Protein AF-A0A3P9PVS3-F1 (afdb_monomer)

Foldseek 3Di:
DDDDPPDQFDWADPQVPDPVRPPDDDDPDDDDPDDQPCVPQVVVQAQFKWWDFDDDPPDDTDIWIKGFQAADDRNRLKTWIATPVGQFFTGIDRDDPPPTGRPPVDDRCQPDPDPDPQQAQPWDWDQDPVRDIWIWGFHDARNSHRQWTWIDTPVGTGITIDRNDDDD

Structure (mmCIF, N/CA/C/O backbone):
data_AF-A0A3P9PVS3-F1
#
_entry.id   AF-A0A3P9PVS3-F1
#
loop_
_atom_site.group_PDB
_atom_site.id
_atom_site.type_symbol
_atom_site.label_atom_id
_atom_site.label_alt_id
_atom_site.label_comp_id
_atom_site.label_asym_id
_atom_site.label_entity_id
_atom_site.label_seq_id
_atom_site.pdbx_PDB_ins_code
_atom_site.Cartn_x
_atom_site.Cartn_y
_atom_site.Cartn_z
_atom_site.occupancy
_atom_site.B_iso_or_equiv
_atom_site.auth_seq_id
_atom_site.auth_comp_id
_atom_site.auth_asym_id
_atom_site.auth_atom_id
_atom_site.pdbx_PDB_model_num
ATOM 1 N N . LEU A 1 1 ? -3.185 -8.154 -3.179 1.00 91.38 1 LEU A N 1
ATOM 2 C CA . LEU A 1 1 ? -2.580 -6.884 -3.643 1.00 91.38 1 LEU A CA 1
ATOM 3 C C . LEU A 1 1 ? -2.059 -7.081 -5.052 1.00 91.38 1 LEU A C 1
ATOM 5 O O . LEU A 1 1 ? -1.536 -8.153 -5.333 1.00 91.38 1 LEU A O 1
ATOM 9 N N . ILE A 1 2 ? -2.226 -6.086 -5.916 1.00 92.38 2 ILE A N 1
ATOM 10 C CA . ILE A 1 2 ? -1.941 -6.160 -7.349 1.00 92.38 2 ILE A CA 1
ATOM 11 C C . ILE A 1 2 ? -1.131 -4.927 -7.740 1.00 92.38 2 ILE A C 1
ATOM 13 O O . ILE A 1 2 ? -1.454 -3.808 -7.339 1.00 92.38 2 ILE A O 1
ATOM 17 N N . LYS A 1 3 ? -0.082 -5.145 -8.531 1.00 91.62 3 LYS A N 1
ATOM 18 C CA . LYS A 1 3 ? 0.664 -4.100 -9.227 1.00 91.62 3 LYS A CA 1
ATOM 19 C C . LYS A 1 3 ? 0.329 -4.213 -10.711 1.00 91.62 3 LYS A C 1
ATOM 21 O O . LYS A 1 3 ? 0.686 -5.210 -11.327 1.00 91.62 3 LYS A O 1
ATOM 26 N N . TYR A 1 4 ? -0.365 -3.214 -11.252 1.00 90.81 4 TYR A N 1
ATOM 27 C CA . TYR A 1 4 ? -0.673 -3.140 -12.681 1.00 90.81 4 TYR A CA 1
ATOM 28 C C . TYR A 1 4 ? 0.508 -2.580 -13.474 1.00 90.81 4 TYR A C 1
ATOM 30 O O . TYR A 1 4 ? 1.232 -1.694 -13.004 1.00 90.81 4 TYR A O 1
ATOM 38 N N . ASP A 1 5 ? 0.696 -3.078 -14.690 1.00 88.25 5 ASP A N 1
ATOM 39 C CA . ASP A 1 5 ? 1.706 -2.560 -15.609 1.00 88.25 5 ASP A CA 1
ATOM 40 C C . ASP A 1 5 ? 1.400 -1.101 -15.972 1.00 88.25 5 ASP A C 1
ATOM 42 O O . ASP A 1 5 ? 0.250 -0.730 -16.191 1.00 88.25 5 ASP A O 1
ATOM 46 N 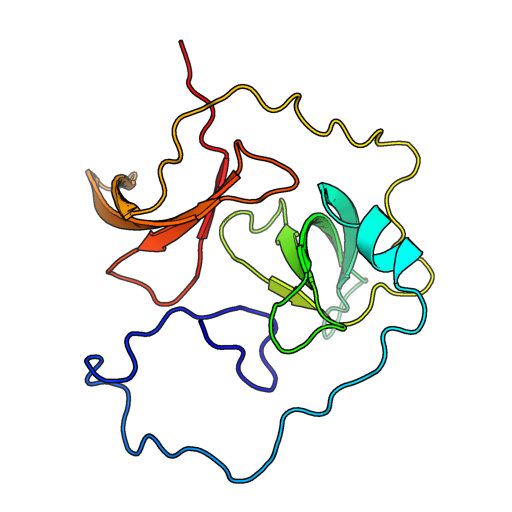N . GLY A 1 6 ? 2.429 -0.250 -15.975 1.00 86.62 6 GLY A N 1
ATOM 47 C CA . GLY A 1 6 ? 2.294 1.189 -16.243 1.00 86.62 6 GLY A CA 1
ATOM 48 C C . GLY A 1 6 ? 1.819 2.059 -15.068 1.00 86.62 6 GLY A C 1
ATOM 49 O O . GLY A 1 6 ? 1.941 3.274 -15.154 1.00 86.62 6 GLY A O 1
ATOM 50 N N . PHE A 1 7 ? 1.348 1.477 -13.958 1.00 86.94 7 PHE A N 1
ATOM 51 C CA . PHE A 1 7 ? 0.895 2.234 -12.780 1.00 86.94 7 PHE A CA 1
ATOM 52 C C . PHE A 1 7 ? 1.829 2.050 -11.590 1.00 86.94 7 PHE A C 1
ATOM 54 O O . PHE A 1 7 ? 2.129 0.915 -11.241 1.00 86.94 7 PHE A O 1
ATOM 61 N N . ASP A 1 8 ? 2.236 3.127 -10.921 1.00 86.50 8 ASP A N 1
ATOM 62 C CA . ASP A 1 8 ? 3.145 3.051 -9.765 1.00 86.50 8 ASP A CA 1
ATOM 63 C C . ASP A 1 8 ? 2.423 2.779 -8.425 1.00 86.50 8 ASP A C 1
ATOM 65 O O . ASP A 1 8 ? 3.076 2.493 -7.424 1.00 86.50 8 ASP A O 1
ATOM 69 N N . CYS A 1 9 ? 1.087 2.796 -8.389 1.00 87.62 9 CYS A N 1
ATOM 70 C CA . CYS A 1 9 ? 0.298 2.474 -7.194 1.00 87.62 9 CYS A CA 1
ATOM 71 C C . CYS A 1 9 ? 0.093 0.961 -6.999 1.00 87.62 9 CYS A C 1
ATOM 73 O O . CYS A 1 9 ? 0.065 0.176 -7.952 1.00 87.62 9 CYS A O 1
ATOM 75 N N . VAL A 1 10 ? -0.124 0.559 -5.744 1.00 90.56 10 VAL A N 1
ATOM 76 C CA . VAL A 1 10 ? -0.548 -0.798 -5.369 1.00 90.56 10 VAL A CA 1
ATOM 77 C C . VAL A 1 10 ? -2.048 -0.827 -5.088 1.00 90.56 10 VAL A C 1
ATOM 79 O O . VAL A 1 10 ? -2.576 0.006 -4.353 1.00 90.56 10 VAL A O 1
ATOM 82 N N . TYR A 1 11 ? -2.721 -1.839 -5.633 1.00 91.75 11 TYR A N 1
ATOM 83 C CA . TYR A 1 11 ? -4.173 -1.977 -5.592 1.00 91.75 11 TYR A CA 1
ATOM 84 C C . TYR A 1 11 ? -4.599 -3.201 -4.768 1.00 91.75 11 TYR A C 1
ATOM 86 O O . TYR A 1 11 ? -3.997 -4.276 -4.841 1.00 91.75 11 TYR A O 1
ATOM 94 N N . GLY A 1 12 ? -5.651 -3.057 -3.972 1.00 93.88 12 GLY A N 1
ATOM 95 C CA . GLY A 1 12 ? -6.328 -4.124 -3.244 1.00 93.88 12 GLY A CA 1
ATOM 96 C C . GLY A 1 12 ? -7.699 -4.391 -3.845 1.00 93.88 12 GLY A C 1
ATOM 97 O O . GLY A 1 12 ? -8.618 -3.606 -3.641 1.00 93.88 12 GLY A O 1
ATOM 98 N N . LEU A 1 13 ? -7.842 -5.509 -4.552 1.00 94.00 13 LEU A N 1
ATOM 99 C CA . LEU A 1 13 ? -9.111 -5.959 -5.123 1.00 94.00 13 LEU A CA 1
ATOM 100 C C . LEU A 1 13 ? -9.408 -7.385 -4.672 1.00 94.00 13 LEU A C 1
ATOM 102 O O . LEU A 1 13 ? -8.505 -8.226 -4.604 1.00 94.00 13 LEU A O 1
ATOM 106 N N . GLU A 1 14 ? -10.681 -7.659 -4.416 1.00 94.00 14 GLU A N 1
ATOM 107 C CA . GLU A 1 14 ? -11.195 -9.001 -4.163 1.00 94.00 14 GLU A CA 1
ATOM 108 C C . GLU A 1 14 ? -11.518 -9.675 -5.501 1.00 94.00 14 GLU A C 1
ATOM 110 O O . GLU A 1 14 ? -12.668 -9.769 -5.906 1.00 94.00 14 GLU A O 1
ATOM 115 N N . LEU A 1 15 ? -10.485 -10.123 -6.217 1.00 94.56 15 LEU A N 1
ATOM 116 C CA . LEU A 1 15 ? -10.572 -10.546 -7.626 1.00 94.56 15 LEU A CA 1
ATOM 117 C C . LEU A 1 15 ? -11.680 -11.559 -7.974 1.00 94.56 15 LEU A C 1
ATOM 119 O O . LEU A 1 15 ? -12.124 -11.580 -9.115 1.00 94.56 15 LEU A O 1
ATOM 123 N N . TYR A 1 16 ? -12.096 -12.405 -7.029 1.00 94.12 16 TYR A N 1
ATOM 124 C CA . TYR A 1 16 ? -13.149 -13.408 -7.240 1.00 94.12 16 TYR A CA 1
ATOM 125 C C . TYR A 1 16 ? -14.553 -12.943 -6.829 1.00 94.12 16 TYR A C 1
ATOM 127 O O . TYR A 1 16 ? -15.525 -13.613 -7.166 1.00 94.12 16 TYR A O 1
ATOM 135 N N . ALA A 1 17 ? -14.658 -11.850 -6.072 1.00 93.88 17 ALA A N 1
ATOM 136 C CA . ALA A 1 17 ? -15.919 -11.327 -5.546 1.00 93.88 17 ALA A CA 1
ATOM 137 C C . ALA A 1 17 ? -16.315 -9.986 -6.185 1.00 93.88 17 ALA A C 1
ATOM 139 O O . ALA A 1 17 ? -17.489 -9.629 -6.190 1.00 93.88 17 ALA A O 1
ATOM 140 N N . ASP A 1 18 ? -15.350 -9.245 -6.729 1.00 94.19 18 ASP A N 1
ATOM 141 C CA . ASP A 1 18 ? -15.574 -7.944 -7.347 1.00 94.19 18 ASP A CA 1
ATOM 142 C C . ASP A 1 18 ? -16.192 -8.093 -8.744 1.00 94.19 18 ASP A C 1
ATOM 144 O O . ASP A 1 18 ? -15.533 -8.527 -9.688 1.00 94.19 18 ASP A O 1
ATOM 148 N N . GLU A 1 19 ? -17.454 -7.685 -8.889 1.00 94.88 19 GLU A N 1
ATOM 149 C CA . GLU A 1 19 ? -18.223 -7.780 -10.140 1.00 94.88 19 GLU A CA 1
ATOM 150 C C . GLU A 1 19 ? -17.609 -6.990 -11.308 1.00 94.88 19 GLU A C 1
ATOM 152 O O . GLU A 1 19 ? -17.911 -7.256 -12.472 1.00 94.88 19 GLU A O 1
ATOM 157 N N . ARG A 1 20 ? -16.737 -6.013 -11.022 1.00 95.31 20 ARG A N 1
ATOM 158 C CA . ARG A 1 20 ? -16.038 -5.228 -12.052 1.00 95.31 20 ARG A CA 1
ATOM 159 C C . ARG A 1 20 ? -14.913 -6.028 -12.709 1.00 95.31 20 ARG A C 1
ATOM 161 O O . ARG A 1 20 ? -14.453 -5.653 -13.787 1.00 95.31 20 ARG A O 1
ATOM 168 N N . VAL A 1 21 ? -14.449 -7.099 -12.063 1.00 96.00 21 VAL A N 1
ATOM 169 C CA . VAL A 1 21 ? -13.409 -7.986 -12.585 1.00 96.00 21 VAL A CA 1
ATOM 170 C C . VAL A 1 21 ? -14.065 -9.044 -13.464 1.00 96.00 21 VAL A C 1
ATOM 172 O O . VAL A 1 21 ? -14.767 -9.935 -12.996 1.00 96.00 21 VAL A O 1
ATOM 175 N N . VAL A 1 22 ? -13.801 -8.966 -14.765 1.00 96.00 22 VAL A N 1
ATOM 176 C CA . VAL A 1 22 ? -14.315 -9.905 -15.766 1.00 96.00 22 VAL A CA 1
ATOM 177 C C . VAL A 1 22 ? -13.162 -10.557 -16.520 1.00 96.00 22 VAL A C 1
ATOM 179 O O . VAL A 1 22 ? -12.138 -9.923 -16.759 1.00 96.00 22 VAL A O 1
ATOM 182 N N . GLY A 1 23 ? -13.324 -11.828 -16.899 1.00 95.44 23 GLY A N 1
ATOM 183 C CA . GLY A 1 23 ? -12.328 -12.543 -17.707 1.00 95.44 23 GLY A CA 1
ATOM 184 C C . GLY A 1 23 ? -10.971 -12.727 -17.018 1.00 95.44 23 GLY A C 1
ATOM 185 O O . GLY A 1 23 ? -9.944 -12.660 -17.684 1.00 95.44 23 GLY A O 1
ATOM 186 N N . LEU A 1 24 ? -10.954 -12.924 -15.694 1.00 96.19 24 LEU A N 1
ATOM 187 C CA . LEU A 1 24 ? -9.718 -13.154 -14.947 1.00 96.19 24 LEU A CA 1
ATOM 188 C C . LEU A 1 24 ? -9.015 -14.427 -15.443 1.00 96.19 24 LEU A C 1
ATOM 190 O O . LEU A 1 24 ? -9.521 -15.535 -15.264 1.00 96.19 24 LEU A O 1
ATOM 194 N N . GLU A 1 25 ? -7.825 -14.260 -16.011 1.00 95.88 25 GLU A N 1
ATOM 195 C CA . GLU A 1 25 ? -6.968 -15.341 -16.490 1.00 95.88 25 GLU A CA 1
ATOM 196 C C . GLU A 1 25 ? -5.551 -15.180 -15.927 1.00 95.88 25 GLU A C 1
ATOM 198 O O . GLU A 1 25 ? -5.031 -14.071 -15.795 1.00 95.88 25 GLU A O 1
ATOM 203 N N . VAL A 1 26 ? -4.920 -16.302 -15.580 1.00 93.38 26 VAL A N 1
ATOM 204 C CA . VAL A 1 26 ? -3.516 -16.325 -15.163 1.00 93.38 26 VAL A CA 1
ATOM 205 C C . VAL A 1 26 ? -2.652 -16.512 -16.402 1.00 93.38 26 VAL A C 1
ATOM 207 O O . VAL A 1 26 ? -2.693 -17.563 -17.038 1.00 93.38 26 VAL A O 1
ATOM 210 N N . LEU A 1 27 ? -1.851 -15.499 -16.724 1.00 92.56 27 LEU A N 1
ATOM 211 C CA . LEU A 1 27 ? -0.922 -15.563 -17.847 1.00 92.56 27 LEU A CA 1
ATOM 212 C C . LEU A 1 27 ? 0.186 -16.606 -17.593 1.00 92.56 27 LEU A C 1
ATOM 214 O O . LEU A 1 27 ? 0.602 -16.802 -16.448 1.00 92.56 27 LEU A O 1
ATOM 218 N N . PRO A 1 28 ? 0.698 -17.271 -18.646 1.00 90.88 28 PRO A N 1
ATOM 219 C CA . PRO A 1 28 ? 1.749 -18.284 -18.518 1.00 90.88 28 PRO A CA 1
ATOM 220 C C . PRO A 1 28 ? 3.121 -17.688 -18.170 1.00 90.88 28 PRO A C 1
ATOM 222 O O . PRO A 1 28 ? 4.012 -18.409 -17.706 1.00 90.88 28 PRO A O 1
ATOM 225 N N . ASP A 1 29 ? 3.301 -16.386 -18.403 1.00 89.12 29 ASP A N 1
ATOM 226 C CA . ASP A 1 29 ? 4.546 -15.681 -18.141 1.00 89.12 29 ASP A CA 1
ATOM 227 C C . ASP A 1 29 ? 4.860 -15.639 -16.647 1.00 89.12 29 ASP A C 1
ATOM 229 O O . ASP A 1 29 ? 4.022 -15.343 -15.793 1.00 89.12 29 ASP A O 1
ATOM 233 N N . ARG A 1 30 ? 6.122 -15.915 -16.320 1.00 80.12 30 ARG A N 1
ATOM 234 C CA . ARG A 1 30 ? 6.620 -15.786 -14.952 1.00 80.12 30 ARG A CA 1
ATOM 235 C C . ARG A 1 30 ? 7.207 -14.402 -14.762 1.00 80.12 30 ARG A C 1
ATOM 237 O O . ARG A 1 30 ? 7.998 -13.941 -15.581 1.00 80.12 30 ARG A O 1
ATOM 244 N N . VAL A 1 31 ? 6.894 -13.783 -13.627 1.00 77.81 31 VAL A N 1
ATOM 245 C CA . VAL A 1 31 ? 7.559 -12.549 -13.199 1.00 77.81 31 VAL A CA 1
ATOM 246 C C . VAL A 1 31 ? 9.064 -12.808 -13.138 1.00 77.81 31 VAL A C 1
ATOM 248 O O . VAL A 1 31 ? 9.523 -13.700 -12.418 1.00 77.81 31 VAL A O 1
ATOM 251 N N . ALA A 1 32 ? 9.832 -12.047 -13.917 1.00 72.00 32 ALA A N 1
ATOM 252 C CA . ALA A 1 32 ? 11.276 -12.200 -13.977 1.00 72.00 32 ALA A CA 1
ATOM 253 C C . ALA A 1 32 ? 11.889 -11.958 -12.589 1.00 72.00 32 ALA A C 1
ATOM 255 O O . ALA A 1 32 ? 11.766 -10.874 -12.014 1.00 72.00 32 ALA A O 1
ATOM 256 N N . GLN A 1 33 ? 12.582 -12.964 -12.054 1.00 65.00 33 GLN A N 1
ATOM 257 C CA . GLN A 1 33 ? 13.369 -12.806 -10.837 1.00 65.00 33 GLN A CA 1
ATOM 258 C C . GLN A 1 33 ? 14.658 -12.056 -11.175 1.00 65.00 33 GLN A C 1
ATOM 260 O O . GLN A 1 33 ? 15.684 -12.649 -11.509 1.00 65.00 33 GLN A O 1
ATOM 265 N N . ALA A 1 34 ? 14.604 -10.730 -11.109 1.00 65.81 34 ALA A N 1
ATOM 266 C CA . ALA A 1 34 ? 15.807 -9.917 -11.157 1.00 65.81 34 ALA A CA 1
ATOM 267 C C . ALA A 1 34 ? 16.611 -10.129 -9.864 1.00 65.81 34 ALA A C 1
ATOM 269 O O . ALA A 1 34 ? 16.067 -10.049 -8.759 1.00 65.81 34 ALA A O 1
ATOM 270 N N . ARG A 1 35 ? 17.914 -10.407 -9.993 1.00 61.16 35 ARG A N 1
ATOM 271 C CA . ARG A 1 35 ? 18.820 -10.415 -8.839 1.00 61.16 35 ARG A CA 1
ATOM 272 C C . ARG A 1 35 ? 18.962 -8.983 -8.339 1.00 61.16 35 ARG A C 1
ATOM 274 O O . ARG A 1 35 ? 19.227 -8.082 -9.132 1.00 61.16 35 ARG A O 1
ATOM 281 N N . VAL A 1 36 ? 18.791 -8.781 -7.037 1.00 62.56 36 VAL A N 1
ATOM 282 C CA . VAL A 1 36 ? 19.105 -7.493 -6.418 1.00 62.56 36 VAL A CA 1
ATOM 283 C C . VAL A 1 36 ? 20.614 -7.315 -6.463 1.00 62.56 36 VAL A C 1
ATOM 285 O O . VAL A 1 36 ? 21.347 -8.121 -5.898 1.00 62.56 36 VAL A O 1
ATOM 288 N N . SER A 1 37 ? 21.060 -6.291 -7.185 1.00 61.88 37 SER A N 1
ATOM 289 C CA . SER A 1 37 ? 22.478 -6.001 -7.395 1.00 61.88 37 SER A CA 1
ATOM 290 C C . SER A 1 37 ? 23.197 -5.638 -6.094 1.00 61.88 37 SER A C 1
ATOM 292 O O . SER A 1 37 ? 24.379 -5.929 -5.960 1.00 61.88 37 SER A O 1
ATOM 294 N N . ASP A 1 38 ? 22.475 -5.031 -5.147 1.00 67.75 38 ASP A N 1
ATOM 295 C CA . ASP A 1 38 ? 22.997 -4.562 -3.863 1.00 67.75 38 ASP A CA 1
ATOM 296 C C . ASP A 1 38 ? 21.950 -4.779 -2.754 1.00 67.75 38 ASP A C 1
ATOM 298 O O . ASP A 1 38 ? 21.093 -3.930 -2.493 1.00 67.75 38 ASP A O 1
ATOM 302 N N . SER A 1 39 ? 21.927 -5.988 -2.175 1.00 69.06 39 SER A N 1
ATOM 303 C CA . SER A 1 39 ? 20.915 -6.338 -1.165 1.00 69.06 39 SER A CA 1
ATOM 304 C C . SER A 1 39 ? 21.126 -5.595 0.148 1.00 69.06 39 SER A C 1
ATOM 306 O O . SER A 1 39 ? 20.155 -5.337 0.850 1.00 69.06 39 SER A O 1
ATOM 308 N N . LEU A 1 40 ? 22.375 -5.241 0.465 1.00 72.38 40 LEU A N 1
ATOM 309 C CA . LEU A 1 40 ? 22.704 -4.517 1.684 1.00 72.38 40 LEU A CA 1
ATOM 310 C C . LEU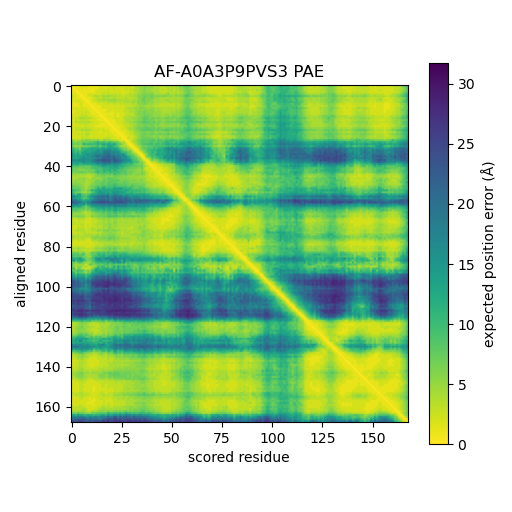 A 1 40 ? 22.150 -3.095 1.609 1.00 72.38 40 LEU A C 1
ATOM 312 O O . LEU A 1 40 ? 21.447 -2.672 2.522 1.00 72.38 40 LEU A O 1
ATOM 316 N N . LEU A 1 41 ? 22.372 -2.396 0.489 1.00 71.75 41 LEU A N 1
ATOM 317 C CA . LEU A 1 41 ? 21.771 -1.083 0.276 1.00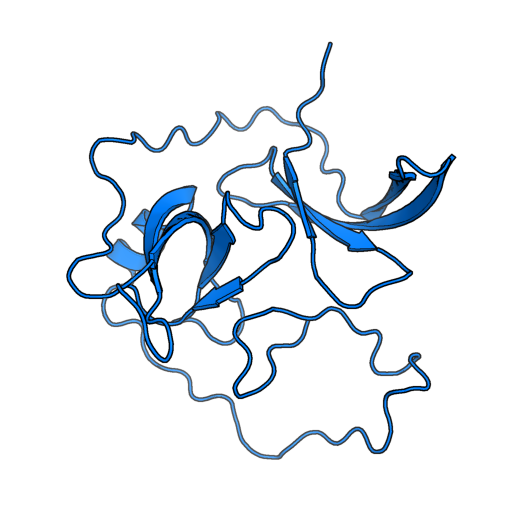 71.75 41 LEU A CA 1
ATOM 318 C C . LEU A 1 41 ? 20.240 -1.167 0.353 1.00 71.75 41 LEU A C 1
ATOM 320 O O . LEU A 1 41 ? 19.619 -0.404 1.087 1.00 71.75 41 LEU A O 1
ATOM 324 N N . ALA A 1 42 ? 19.630 -2.145 -0.323 1.00 74.31 42 ALA A N 1
ATOM 325 C CA . ALA A 1 42 ? 18.183 -2.361 -0.291 1.00 74.31 42 ALA A CA 1
ATOM 326 C C . ALA A 1 42 ? 17.621 -2.516 1.133 1.00 74.31 42 ALA A C 1
ATOM 328 O O . ALA A 1 42 ? 16.568 -1.960 1.434 1.00 74.31 42 ALA A O 1
ATOM 329 N N . GLU A 1 43 ? 18.313 -3.249 2.006 1.00 78.50 43 GLU A N 1
ATOM 330 C CA . GLU A 1 43 ? 17.914 -3.422 3.405 1.00 78.50 43 GLU A CA 1
ATOM 331 C C . GLU A 1 43 ? 18.098 -2.140 4.222 1.00 78.50 43 GLU A C 1
ATOM 333 O O . GLU A 1 43 ? 17.221 -1.791 5.011 1.00 78.50 43 GLU A O 1
ATOM 338 N N . THR A 1 44 ? 19.185 -1.395 3.997 1.00 81.25 44 THR A N 1
ATOM 339 C CA . THR A 1 44 ? 19.439 -0.125 4.704 1.00 81.25 44 THR A CA 1
ATOM 340 C C . THR A 1 44 ? 18.444 0.981 4.358 1.00 81.25 44 THR A C 1
ATOM 342 O O . THR A 1 44 ? 18.253 1.893 5.160 1.00 81.25 44 THR A O 1
ATOM 345 N N . MET A 1 45 ? 17.797 0.896 3.192 1.00 81.31 45 MET A N 1
ATOM 346 C CA . MET A 1 45 ? 16.772 1.849 2.764 1.00 81.31 45 MET A CA 1
ATOM 347 C C . MET A 1 45 ? 15.458 1.685 3.528 1.00 81.31 45 MET A C 1
ATOM 349 O O . MET A 1 45 ? 14.688 2.636 3.610 1.00 81.31 45 MET A O 1
ATOM 353 N N . ILE A 1 46 ? 15.153 0.499 4.059 1.00 85.81 46 ILE A N 1
ATOM 354 C CA . ILE A 1 46 ? 13.847 0.237 4.671 1.00 85.81 46 ILE A CA 1
ATOM 355 C C . ILE A 1 46 ? 13.707 1.059 5.962 1.00 85.81 46 ILE A C 1
ATOM 357 O O . ILE A 1 46 ? 14.572 1.029 6.833 1.00 85.81 46 ILE A O 1
ATOM 361 N N . GLY A 1 47 ? 12.604 1.797 6.082 1.00 84.88 47 GLY A N 1
ATOM 362 C CA . GLY A 1 47 ? 12.335 2.732 7.174 1.00 84.88 47 GLY A CA 1
ATOM 363 C C . GLY A 1 47 ? 13.011 4.096 7.016 1.00 84.88 47 GLY A C 1
ATOM 364 O O . GLY A 1 47 ? 12.851 4.947 7.886 1.00 84.88 47 GLY A O 1
ATOM 365 N N . LYS A 1 48 ? 13.768 4.334 5.934 1.00 85.06 48 LYS A N 1
ATOM 366 C CA . LYS A 1 48 ? 14.417 5.626 5.683 1.00 85.06 48 LYS A CA 1
ATOM 367 C C . LYS A 1 48 ? 13.492 6.600 4.972 1.00 85.06 48 LYS A C 1
ATOM 369 O O . LYS A 1 48 ? 12.721 6.216 4.086 1.00 85.06 48 LYS A O 1
ATOM 374 N N . ALA A 1 49 ? 13.634 7.871 5.341 1.00 84.81 49 ALA A N 1
ATOM 375 C CA . ALA A 1 49 ? 13.130 8.973 4.545 1.00 84.81 49 ALA A CA 1
ATOM 376 C C . ALA A 1 49 ? 13.918 9.058 3.231 1.00 84.81 49 ALA A C 1
ATOM 378 O O . ALA A 1 49 ? 15.132 8.836 3.199 1.00 84.81 49 ALA A O 1
ATOM 379 N N . VAL A 1 50 ? 13.208 9.354 2.151 1.00 82.44 50 VAL A N 1
ATOM 380 C CA . VAL A 1 50 ? 13.757 9.477 0.802 1.00 82.44 50 VAL A CA 1
ATOM 381 C C . VAL A 1 50 ? 13.169 10.698 0.118 1.00 82.44 50 VAL A C 1
ATOM 383 O O . VAL A 1 50 ? 11.989 11.006 0.283 1.00 82.44 50 VAL A O 1
ATOM 386 N N . GLU A 1 51 ? 13.985 11.359 -0.688 1.00 82.19 51 GLU A N 1
ATOM 387 C CA . GLU A 1 51 ? 13.557 12.426 -1.586 1.00 82.19 51 GLU A CA 1
ATOM 388 C C . GLU A 1 51 ? 13.469 11.864 -3.004 1.00 82.19 51 GLU A C 1
ATOM 390 O O . GLU A 1 51 ? 14.400 11.230 -3.509 1.00 82.19 51 GLU A O 1
ATOM 395 N N . HIS A 1 52 ? 12.322 12.046 -3.651 1.00 78.12 52 HIS A N 1
ATOM 396 C CA . HIS A 1 52 ? 12.075 11.552 -4.997 1.00 78.12 52 HIS A CA 1
ATOM 397 C C . HIS A 1 52 ? 11.783 12.711 -5.940 1.00 78.12 52 HIS A C 1
ATOM 399 O O . HIS A 1 52 ? 10.827 13.455 -5.747 1.00 78.12 52 HIS A O 1
ATOM 405 N N . MET A 1 53 ? 12.592 12.829 -6.992 1.00 77.62 53 MET A N 1
ATOM 406 C CA . MET A 1 53 ? 12.330 13.751 -8.090 1.00 77.62 53 MET A CA 1
ATOM 407 C C . MET A 1 53 ? 11.390 13.110 -9.113 1.00 77.62 53 MET A C 1
ATOM 409 O O . MET A 1 53 ? 11.767 12.157 -9.796 1.00 77.62 53 MET A O 1
ATOM 413 N N . PHE A 1 54 ? 10.196 13.670 -9.246 1.00 76.69 54 PHE A N 1
ATOM 414 C CA . PHE A 1 54 ? 9.241 13.366 -10.300 1.00 76.69 54 PHE A CA 1
ATOM 415 C C . PHE A 1 54 ? 9.480 14.280 -11.504 1.00 76.69 54 PHE A C 1
ATOM 417 O O . PHE A 1 54 ? 9.651 15.492 -11.365 1.00 76.69 54 PHE A O 1
ATOM 424 N N . GLU A 1 55 ? 9.503 13.699 -12.700 1.00 77.69 55 GLU A N 1
ATOM 425 C CA . GLU A 1 55 ? 9.514 14.466 -13.945 1.00 77.69 55 GLU A CA 1
ATOM 426 C C . GLU A 1 55 ? 8.072 14.860 -14.275 1.00 77.69 55 GLU A C 1
ATOM 428 O O . GLU A 1 55 ? 7.188 14.007 -14.308 1.00 77.69 55 GLU A O 1
ATOM 433 N N . THR A 1 56 ? 7.827 16.156 -14.461 1.00 73.88 56 THR A N 1
ATOM 434 C CA . THR A 1 56 ? 6.523 16.676 -14.886 1.00 73.88 56 THR A CA 1
ATOM 435 C C . THR A 1 56 ? 6.521 16.835 -16.408 1.00 73.88 56 THR A C 1
ATOM 437 O O . THR A 1 56 ? 7.570 17.105 -16.991 1.00 73.88 56 THR A O 1
ATOM 440 N N . GLU A 1 57 ? 5.367 16.639 -17.060 1.00 73.81 57 GLU A N 1
ATOM 441 C CA . GLU A 1 57 ? 5.271 16.605 -18.535 1.00 73.81 57 GLU A CA 1
ATOM 442 C C . GLU A 1 57 ? 5.792 17.888 -19.208 1.00 73.81 57 GLU A C 1
ATOM 444 O O . GLU A 1 57 ? 6.426 17.801 -20.254 1.00 73.81 57 GLU A O 1
ATOM 449 N N . ASP A 1 58 ? 5.614 19.053 -18.573 1.00 68.38 58 ASP A N 1
ATOM 450 C CA . ASP A 1 58 ? 5.976 20.365 -19.135 1.00 68.38 58 ASP A CA 1
ATOM 451 C C . ASP A 1 58 ? 6.675 21.307 -18.125 1.00 68.38 58 ASP A C 1
ATOM 453 O O . ASP A 1 58 ? 6.758 22.519 -18.342 1.00 68.38 58 ASP A O 1
ATOM 457 N N . GLY A 1 59 ? 7.157 20.792 -16.986 1.00 65.81 59 GLY A N 1
ATOM 458 C CA . GLY A 1 59 ? 7.583 21.615 -15.847 1.00 65.81 59 GLY A CA 1
ATOM 459 C C . GLY A 1 59 ? 8.938 21.249 -15.231 1.00 65.81 59 GLY A C 1
ATOM 460 O O . GLY A 1 59 ? 9.619 20.316 -15.663 1.00 65.81 59 GLY A O 1
ATOM 461 N N . PRO A 1 60 ? 9.373 22.001 -14.200 1.00 76.31 60 PRO A N 1
ATOM 462 C CA . PRO A 1 60 ? 10.537 21.621 -13.413 1.00 76.31 60 PRO A CA 1
ATOM 463 C C . PRO A 1 60 ? 10.285 20.281 -12.709 1.00 76.31 60 PRO A C 1
ATOM 465 O O . PRO A 1 60 ? 9.146 19.938 -12.377 1.00 76.31 60 PRO A O 1
ATOM 468 N N . LYS A 1 61 ? 11.364 19.528 -12.463 1.00 80.19 61 LYS A N 1
ATOM 469 C CA . LYS A 1 61 ? 11.286 18.311 -11.650 1.00 80.19 61 LYS A CA 1
ATOM 470 C C . LYS A 1 61 ? 10.729 18.671 -10.280 1.00 80.19 61 LYS A C 1
ATOM 472 O O . LYS A 1 61 ? 11.184 19.634 -9.664 1.00 80.19 61 LYS A O 1
ATOM 477 N N . GLU A 1 62 ? 9.747 17.910 -9.827 1.00 81.62 62 GLU A N 1
ATOM 478 C CA . GLU A 1 62 ? 9.122 18.129 -8.535 1.00 81.62 62 GLU A CA 1
ATOM 479 C C . GLU A 1 62 ? 9.687 17.150 -7.519 1.00 81.62 62 GLU A C 1
ATOM 481 O O . GLU A 1 62 ? 9.708 15.943 -7.742 1.00 81.62 62 GLU A O 1
ATOM 486 N N . GLU A 1 63 ? 10.121 17.666 -6.379 1.00 82.62 63 GLU A N 1
ATOM 487 C CA . GLU A 1 63 ? 10.640 16.840 -5.304 1.00 82.62 63 GLU A CA 1
ATOM 488 C C . GLU A 1 63 ? 9.533 16.460 -4.317 1.00 82.62 63 GLU A C 1
ATOM 490 O O . GLU A 1 63 ? 8.696 17.279 -3.912 1.00 82.62 63 GLU A O 1
ATOM 495 N N . TRP A 1 64 ? 9.493 15.178 -3.983 1.00 85.44 64 TRP A N 1
ATOM 496 C CA . TRP A 1 64 ? 8.522 14.571 -3.091 1.00 85.44 64 TRP A CA 1
ATOM 497 C C . TRP A 1 64 ? 9.269 13.792 -2.023 1.00 85.44 64 TRP A C 1
ATOM 499 O O . TRP A 1 64 ? 9.951 12.805 -2.309 1.00 85.44 64 TRP A O 1
ATOM 509 N N . ARG A 1 65 ? 9.099 14.220 -0.777 1.00 85.75 65 ARG A N 1
ATOM 510 C CA . ARG A 1 65 ? 9.620 13.510 0.382 1.00 85.75 65 ARG A CA 1
ATOM 511 C C . ARG A 1 65 ? 8.703 12.348 0.735 1.00 85.75 65 ARG A C 1
ATOM 513 O O . ARG A 1 65 ? 7.478 12.473 0.687 1.00 85.75 65 ARG A O 1
ATOM 520 N N . GLY A 1 66 ? 9.289 11.210 1.061 1.00 86.00 66 GLY A N 1
ATOM 521 C CA . GLY A 1 66 ? 8.568 9.997 1.406 1.00 86.00 66 GLY A CA 1
ATOM 522 C C . GLY A 1 66 ? 9.370 9.084 2.313 1.00 86.00 66 GLY A C 1
ATOM 523 O O . GLY A 1 66 ? 10.448 9.440 2.780 1.00 86.00 66 GLY A O 1
ATOM 524 N N . MET A 1 67 ? 8.839 7.893 2.559 1.00 86.88 67 MET A N 1
ATOM 525 C CA . MET A 1 67 ? 9.469 6.876 3.394 1.00 86.88 67 MET A CA 1
ATOM 526 C C . MET A 1 67 ? 9.352 5.510 2.735 1.00 86.88 67 MET A C 1
ATOM 528 O O . MET A 1 67 ? 8.279 5.123 2.266 1.00 86.88 67 MET A O 1
ATOM 532 N N . VAL A 1 68 ? 10.455 4.765 2.729 1.00 88.69 68 VAL A N 1
ATOM 533 C CA . VAL A 1 68 ? 10.469 3.373 2.275 1.00 88.69 68 VAL A CA 1
ATOM 534 C C . VAL A 1 68 ? 9.907 2.493 3.382 1.00 88.69 68 VAL A C 1
ATOM 536 O O . VAL A 1 68 ? 10.450 2.438 4.479 1.00 88.69 68 VAL A O 1
ATOM 539 N N . LEU A 1 69 ? 8.816 1.793 3.103 1.00 88.88 69 LEU A N 1
ATOM 540 C CA . LEU A 1 69 ? 8.059 1.037 4.100 1.00 88.88 69 LEU A CA 1
ATOM 541 C C . LEU A 1 69 ? 8.573 -0.398 4.200 1.00 88.88 69 LEU A C 1
ATOM 543 O O . LEU A 1 69 ? 8.879 -0.889 5.281 1.00 88.88 69 LEU A O 1
ATOM 547 N N . ALA A 1 70 ? 8.677 -1.072 3.058 1.00 88.62 70 ALA A N 1
ATOM 548 C CA . ALA A 1 70 ? 9.101 -2.462 2.979 1.00 88.62 70 ALA A CA 1
ATOM 549 C C . ALA A 1 70 ? 9.554 -2.807 1.561 1.00 88.62 70 ALA A C 1
ATOM 551 O O . ALA A 1 70 ? 9.316 -2.071 0.603 1.00 88.62 70 ALA A O 1
ATOM 552 N N . ARG A 1 71 ? 10.179 -3.969 1.407 1.00 87.38 71 ARG A N 1
ATOM 553 C CA . ARG A 1 71 ? 10.469 -4.552 0.097 1.00 87.38 71 ARG A CA 1
ATOM 554 C C . ARG A 1 71 ? 9.232 -5.276 -0.439 1.00 87.38 71 ARG A C 1
ATOM 556 O O . ARG A 1 71 ? 8.527 -5.942 0.315 1.00 87.38 71 ARG A O 1
ATOM 563 N N . ALA A 1 72 ? 8.978 -5.181 -1.742 1.00 87.12 72 ALA A N 1
ATOM 564 C CA . ALA A 1 72 ? 7.872 -5.895 -2.365 1.00 87.12 72 ALA A CA 1
ATOM 565 C C . ALA A 1 72 ? 8.138 -7.418 -2.372 1.00 87.12 72 ALA A C 1
ATOM 567 O O . ALA A 1 72 ? 9.252 -7.847 -2.687 1.00 87.12 72 ALA A O 1
ATOM 568 N N . PRO A 1 73 ? 7.125 -8.254 -2.076 1.00 85.88 73 PRO A N 1
ATOM 569 C CA . PRO A 1 73 ? 7.327 -9.679 -1.812 1.00 85.88 73 PRO A CA 1
ATOM 570 C C . PRO A 1 73 ? 7.686 -10.491 -3.064 1.00 85.88 73 PRO A C 1
ATOM 572 O O . PRO A 1 73 ? 8.523 -11.386 -2.998 1.00 85.88 73 PRO A O 1
ATOM 575 N N . ILE A 1 74 ? 7.063 -10.189 -4.211 1.00 85.75 74 ILE A N 1
ATOM 576 C CA . ILE A 1 74 ? 7.267 -10.936 -5.467 1.00 85.75 74 ILE A CA 1
ATOM 577 C C . ILE A 1 74 ? 8.307 -10.237 -6.346 1.00 85.75 74 ILE A C 1
ATOM 579 O O . ILE A 1 74 ? 9.290 -10.840 -6.778 1.00 85.75 74 ILE A O 1
ATOM 583 N N . MET A 1 75 ? 8.110 -8.943 -6.605 1.00 83.50 75 MET A N 1
ATOM 584 C CA . MET A 1 75 ? 9.016 -8.129 -7.414 1.00 83.50 75 MET A CA 1
ATOM 585 C C . MET A 1 75 ? 10.165 -7.635 -6.539 1.00 83.50 75 MET A C 1
ATOM 587 O O . MET A 1 75 ? 10.195 -6.485 -6.124 1.00 83.50 75 MET A O 1
ATOM 591 N N . THR A 1 76 ? 11.103 -8.522 -6.217 1.00 80.31 76 THR A N 1
ATOM 592 C CA . THR A 1 76 ? 12.052 -8.275 -5.123 1.00 80.31 76 THR A CA 1
ATOM 593 C C . THR A 1 76 ? 13.070 -7.150 -5.379 1.00 80.31 76 THR A C 1
ATOM 595 O O . THR A 1 76 ? 13.820 -6.797 -4.480 1.00 80.31 76 THR A O 1
ATOM 598 N N . THR A 1 77 ? 13.130 -6.560 -6.570 1.00 81.44 77 THR A N 1
ATOM 599 C CA . THR A 1 77 ? 13.883 -5.315 -6.813 1.00 81.44 77 THR A CA 1
ATOM 600 C C . THR A 1 77 ? 13.077 -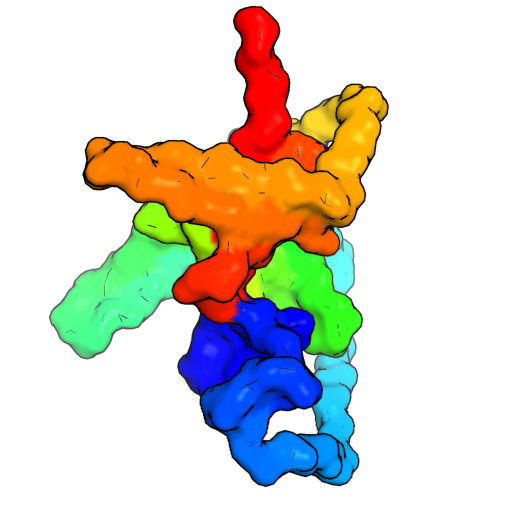4.055 -6.496 1.00 81.44 77 THR A C 1
ATOM 602 O O . THR A 1 77 ? 13.603 -2.960 -6.645 1.00 81.44 77 THR A O 1
ATOM 605 N N . TRP A 1 78 ? 11.813 -4.190 -6.088 1.00 86.25 78 TRP A N 1
ATOM 606 C CA . TRP A 1 78 ? 10.898 -3.082 -5.856 1.00 86.25 78 TRP A CA 1
ATOM 607 C C . TRP A 1 78 ? 10.605 -2.879 -4.369 1.00 86.25 78 TRP A C 1
ATOM 6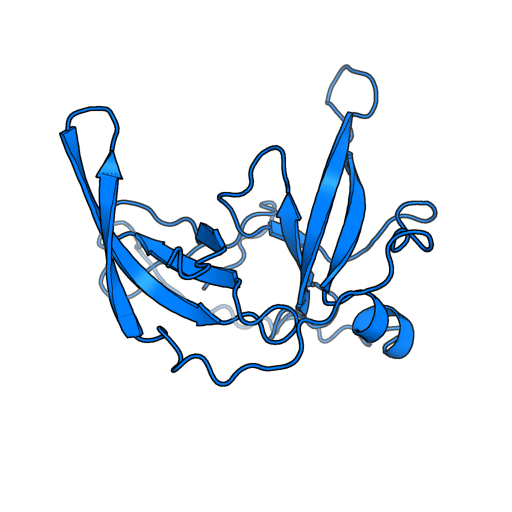09 O O . TRP A 1 78 ? 10.653 -3.820 -3.574 1.00 86.25 78 TRP A O 1
ATOM 619 N N . PHE A 1 79 ? 10.254 -1.649 -4.006 1.00 87.75 79 PHE A N 1
ATOM 620 C CA . PHE A 1 79 ? 9.979 -1.221 -2.637 1.00 87.75 79 PHE A CA 1
ATOM 621 C C . PHE A 1 79 ? 8.613 -0.563 -2.536 1.00 87.75 79 PHE A C 1
ATOM 623 O O . PHE A 1 79 ? 8.231 0.175 -3.440 1.00 87.75 79 PHE A O 1
ATOM 630 N N . TYR A 1 80 ? 7.918 -0.805 -1.428 1.00 90.38 80 TYR A N 1
ATOM 631 C CA . TYR A 1 80 ? 6.750 -0.042 -1.015 1.00 90.38 80 TYR A CA 1
ATOM 632 C C . TYR A 1 80 ? 7.184 1.283 -0.403 1.00 90.38 80 TYR A C 1
ATOM 634 O O . TYR A 1 80 ? 8.051 1.311 0.469 1.00 90.38 80 TYR A O 1
ATOM 642 N N . ILE A 1 81 ? 6.579 2.370 -0.867 1.00 89.50 81 ILE A N 1
ATOM 643 C CA . ILE A 1 81 ? 6.903 3.743 -0.479 1.00 89.50 81 ILE A CA 1
ATOM 644 C C . ILE A 1 81 ? 5.591 4.500 -0.246 1.00 89.50 81 ILE A C 1
ATOM 646 O O . ILE A 1 81 ? 4.595 4.237 -0.916 1.00 89.50 81 ILE A O 1
ATOM 650 N N . THR A 1 82 ? 5.588 5.434 0.700 1.00 88.19 82 THR A N 1
ATOM 651 C CA . THR A 1 82 ? 4.546 6.468 0.840 1.00 88.19 82 THR A CA 1
ATOM 652 C C . THR A 1 82 ? 5.192 7.850 0.764 1.00 88.19 82 THR A C 1
ATOM 654 O O . THR A 1 82 ? 6.392 7.968 1.025 1.00 88.19 82 THR A O 1
ATOM 657 N N . TYR A 1 83 ? 4.430 8.886 0.418 1.00 86.12 83 TYR A N 1
ATOM 658 C CA . TYR A 1 83 ? 4.927 10.257 0.257 1.00 86.12 83 TYR A CA 1
ATOM 659 C C . TYR A 1 83 ? 4.185 11.224 1.169 1.00 86.12 83 TYR A C 1
ATOM 661 O O . TYR A 1 83 ? 2.988 11.102 1.337 1.00 86.12 83 TYR A O 1
ATOM 669 N N . GLU A 1 84 ? 4.844 12.249 1.700 1.00 82.88 84 GLU A N 1
ATOM 670 C CA . GLU A 1 84 ? 4.189 13.248 2.560 1.00 82.88 84 GLU A CA 1
ATOM 671 C C . GLU A 1 84 ? 3.108 14.053 1.816 1.00 82.88 84 GLU A C 1
ATOM 673 O O . GLU A 1 84 ? 2.113 14.453 2.415 1.00 82.88 84 GLU A O 1
ATOM 678 N N . LYS A 1 85 ? 3.280 14.263 0.502 1.00 81.31 85 LYS A N 1
ATOM 679 C CA . LYS A 1 85 ? 2.296 14.943 -0.363 1.00 81.31 85 LYS A CA 1
ATOM 680 C C . LYS A 1 85 ? 1.050 14.101 -0.646 1.00 81.31 85 LYS A C 1
ATOM 682 O O . LYS A 1 85 ? -0.009 14.657 -0.916 1.00 81.31 85 LYS A O 1
ATOM 687 N N . ASP A 1 86 ? 1.184 12.781 -0.583 1.00 78.25 86 ASP A N 1
ATOM 688 C CA . ASP A 1 86 ? 0.086 11.825 -0.715 1.00 78.25 86 ASP A CA 1
ATOM 689 C C . ASP A 1 86 ? 0.329 10.667 0.268 1.00 78.25 86 ASP A C 1
ATOM 691 O O . ASP A 1 86 ? 0.721 9.566 -0.139 1.00 78.25 86 ASP A O 1
ATOM 695 N N . PRO A 1 87 ? 0.150 10.913 1.586 1.00 65.88 87 PRO A N 1
ATOM 696 C CA . PRO A 1 87 ? 0.537 9.960 2.638 1.00 65.88 87 PRO A CA 1
ATOM 697 C C . PRO A 1 87 ? -0.372 8.735 2.660 1.00 65.88 87 PRO A C 1
ATOM 699 O O . PRO A 1 87 ? -0.160 7.782 3.404 1.00 65.88 87 PRO A O 1
ATOM 702 N N . VAL A 1 88 ? -1.395 8.781 1.820 1.00 70.62 88 VAL A N 1
ATOM 703 C CA . VAL A 1 88 ? -2.588 7.973 1.837 1.00 70.62 88 VAL A CA 1
ATOM 704 C C . VAL A 1 88 ? -2.438 6.778 0.904 1.00 70.62 88 VAL A C 1
ATOM 706 O O . VAL A 1 88 ? -3.299 5.917 0.927 1.00 70.62 88 VAL A O 1
ATOM 709 N N . ARG A 1 89 ? -1.388 6.675 0.079 1.00 80.00 89 ARG A N 1
ATOM 710 C CA . ARG A 1 89 ? -1.267 5.599 -0.918 1.00 80.00 89 ARG A CA 1
ATOM 711 C C . ARG A 1 89 ? 0.065 4.870 -0.845 1.00 80.00 89 ARG A C 1
ATOM 713 O O . ARG A 1 89 ? 1.119 5.479 -0.698 1.00 80.00 89 ARG A O 1
ATOM 720 N N . VAL A 1 90 ? 0.013 3.547 -1.011 1.00 79.06 90 VAL A N 1
ATOM 721 C CA . VAL A 1 90 ? 1.212 2.732 -1.241 1.00 79.06 90 VAL A CA 1
ATOM 722 C C . VAL A 1 90 ? 1.624 2.820 -2.708 1.00 79.06 90 VAL A C 1
ATOM 724 O O . VAL A 1 90 ? 0.918 2.350 -3.606 1.00 79.06 90 VAL A O 1
ATOM 727 N N . TRP A 1 91 ? 2.818 3.352 -2.923 1.00 79.81 91 TRP A N 1
ATOM 728 C CA . TRP A 1 91 ? 3.530 3.364 -4.192 1.00 79.81 91 TRP A CA 1
ATOM 729 C C . TRP A 1 91 ? 4.535 2.215 -4.236 1.00 79.81 91 TRP A C 1
ATOM 731 O O . TRP A 1 91 ? 4.998 1.743 -3.195 1.00 79.81 91 TRP A O 1
ATOM 741 N N . ILE A 1 92 ? 4.887 1.749 -5.432 1.00 77.88 92 ILE A N 1
ATOM 742 C CA . ILE A 1 92 ? 5.894 0.709 -5.627 1.00 77.88 92 ILE A CA 1
ATOM 743 C C . ILE A 1 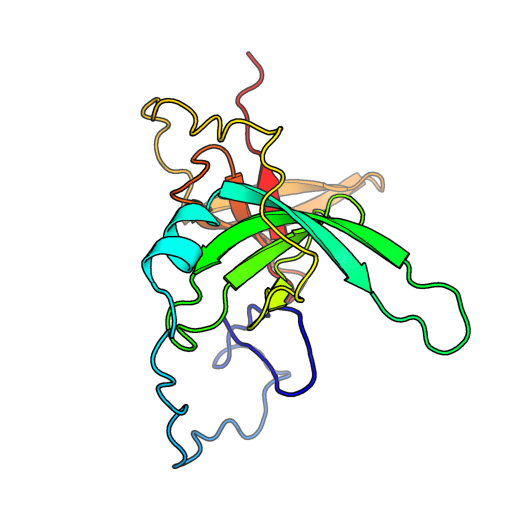92 ? 6.921 1.119 -6.685 1.00 77.88 92 ILE A C 1
ATOM 745 O O . ILE A 1 92 ? 6.565 1.511 -7.794 1.00 77.88 92 ILE A O 1
ATOM 749 N N . ARG A 1 93 ? 8.218 0.997 -6.369 1.00 72.12 93 ARG A N 1
ATOM 750 C CA . ARG A 1 93 ? 9.305 1.441 -7.265 1.00 72.12 93 ARG A CA 1
ATOM 751 C C . ARG A 1 93 ? 10.510 0.509 -7.261 1.00 72.12 93 ARG A C 1
ATOM 753 O O . ARG A 1 93 ? 10.905 0.034 -6.206 1.00 72.12 93 ARG A O 1
ATOM 760 N N . SER A 1 94 ? 11.117 0.296 -8.432 1.00 67.75 94 SER A N 1
ATOM 761 C CA . SER A 1 94 ? 12.262 -0.609 -8.646 1.00 67.75 94 SER A CA 1
ATOM 762 C C . SER A 1 94 ? 13.652 0.003 -8.460 1.00 67.75 94 SER A C 1
ATOM 764 O O . SER A 1 94 ? 14.638 -0.724 -8.353 1.00 67.75 94 SER A O 1
ATOM 766 N N . ARG A 1 95 ? 13.778 1.331 -8.512 1.00 65.19 95 ARG A N 1
ATOM 767 C CA . ARG A 1 95 ? 15.078 2.003 -8.498 1.00 65.19 95 ARG A CA 1
ATOM 768 C C . ARG A 1 95 ? 14.962 3.388 -7.877 1.00 65.19 95 ARG A C 1
ATOM 770 O O . ARG A 1 95 ? 14.076 4.156 -8.244 1.00 65.19 95 ARG A O 1
ATOM 777 N N . PHE A 1 96 ? 15.905 3.695 -6.999 1.00 57.97 96 PHE A N 1
ATOM 778 C CA . PHE A 1 96 ? 16.217 5.050 -6.575 1.00 57.97 96 PHE A CA 1
ATOM 779 C C . PHE A 1 96 ? 17.266 5.609 -7.555 1.00 57.97 96 PHE A C 1
ATOM 781 O O . PHE A 1 96 ? 18.242 4.927 -7.872 1.00 57.97 96 PHE A O 1
ATOM 788 N N . GLY A 1 97 ? 17.023 6.785 -8.137 1.00 50.44 97 GLY A N 1
ATOM 789 C CA . GLY A 1 97 ? 17.962 7.431 -9.057 1.00 50.44 97 GLY A CA 1
ATOM 790 C C . GLY A 1 97 ? 19.313 7.722 -8.392 1.00 50.44 97 GLY A C 1
ATOM 791 O O . GLY A 1 97 ? 19.429 7.724 -7.171 1.00 50.44 97 GLY A O 1
ATOM 792 N N . SER A 1 98 ? 20.341 8.017 -9.191 1.00 44.62 98 SER A N 1
ATOM 793 C CA . SER A 1 98 ? 21.730 8.243 -8.740 1.00 44.62 98 SER A CA 1
ATOM 794 C C . SER A 1 98 ? 21.944 9.443 -7.799 1.00 44.62 98 SER A C 1
ATOM 796 O O . SER A 1 98 ? 23.083 9.744 -7.462 1.00 44.62 98 SER A O 1
ATOM 798 N N . GLY A 1 99 ? 20.874 10.134 -7.398 1.00 46.25 99 GLY A N 1
ATOM 799 C CA . GLY A 1 99 ? 20.882 11.224 -6.419 1.00 46.25 99 GLY A CA 1
ATOM 800 C C . GLY A 1 99 ? 19.745 11.162 -5.392 1.00 46.25 99 GLY A C 1
ATOM 801 O O . GLY A 1 99 ? 19.665 12.044 -4.555 1.00 46.25 99 GLY A O 1
ATOM 802 N N . SER A 1 100 ? 18.879 10.143 -5.432 1.00 53.44 100 SER A N 1
ATOM 803 C CA . SER A 1 100 ? 17.837 9.917 -4.420 1.00 53.44 100 SER A CA 1
ATOM 804 C C . SER A 1 100 ? 18.330 8.831 -3.466 1.00 53.44 100 SER A C 1
ATOM 806 O O . SER A 1 100 ? 17.954 7.667 -3.585 1.00 53.44 100 SER A O 1
ATOM 808 N N . GLY A 1 101 ? 19.292 9.177 -2.617 1.00 54.44 101 GLY A N 1
ATOM 809 C CA . GLY A 1 101 ? 19.783 8.291 -1.565 1.00 54.44 101 GLY A CA 1
ATOM 810 C C . GLY A 1 101 ? 18.876 8.330 -0.333 1.00 54.44 101 GLY A C 1
ATOM 811 O O . GLY A 1 101 ? 17.982 9.174 -0.256 1.00 54.44 101 GLY A O 1
ATOM 812 N N . PRO A 1 102 ? 19.091 7.435 0.642 1.00 56.41 102 PRO A N 1
ATOM 813 C CA . PRO A 1 102 ? 18.558 7.665 1.976 1.00 56.41 102 PRO A CA 1
ATOM 814 C C . PRO A 1 102 ? 19.172 8.969 2.496 1.00 56.41 102 PRO A C 1
ATOM 816 O O . PRO A 1 102 ? 20.376 9.176 2.343 1.00 56.41 102 PRO A O 1
ATOM 819 N N . ASP A 1 103 ? 18.367 9.848 3.089 1.00 57.41 103 ASP A N 1
ATOM 820 C CA . ASP A 1 103 ? 18.906 11.060 3.708 1.00 57.41 103 ASP A CA 1
ATOM 821 C C . ASP A 1 103 ? 19.817 10.652 4.882 1.00 57.41 103 ASP A C 1
ATOM 823 O O . ASP A 1 103 ? 19.350 10.158 5.913 1.00 57.41 103 ASP A O 1
ATOM 827 N N . GLU A 1 104 ? 21.137 10.790 4.703 1.00 52.28 104 GLU A N 1
ATOM 828 C CA . GLU A 1 104 ? 22.146 10.391 5.694 1.00 52.28 104 GLU A CA 1
ATOM 829 C C . GLU A 1 104 ? 22.053 11.221 6.984 1.00 52.28 104 GLU A C 1
ATOM 831 O O . GLU A 1 104 ? 22.510 10.768 8.035 1.00 52.28 104 GLU A O 1
ATOM 836 N N . ASN A 1 105 ? 21.415 12.399 6.936 1.00 47.75 105 ASN A N 1
ATOM 837 C CA . ASN A 1 105 ? 21.189 13.243 8.111 1.00 47.75 105 ASN A CA 1
ATOM 838 C C . ASN A 1 105 ? 19.982 12.795 8.946 1.00 47.75 105 ASN A C 1
ATOM 840 O O . ASN A 1 105 ? 19.833 13.228 10.090 1.00 47.75 105 ASN A O 1
ATOM 844 N N . VAL A 1 106 ? 19.132 11.913 8.411 1.00 47.12 106 VAL A N 1
ATOM 845 C CA . VAL A 1 106 ? 18.004 11.332 9.139 1.00 47.12 106 VAL A CA 1
ATOM 846 C C . VAL A 1 106 ? 18.441 9.969 9.666 1.00 47.12 106 VAL A C 1
ATOM 848 O O . VAL A 1 106 ? 18.396 8.930 8.988 1.00 47.12 106 VAL A O 1
ATOM 851 N N . ALA A 1 107 ? 18.907 9.970 10.918 1.00 43.91 107 ALA A N 1
ATOM 852 C CA . ALA A 1 107 ? 19.078 8.742 11.682 1.00 43.91 107 ALA A CA 1
ATOM 853 C C . ALA A 1 107 ? 17.796 7.908 11.535 1.00 43.91 107 ALA A C 1
ATOM 855 O O . ALA A 1 107 ? 16.691 8.428 11.669 1.00 43.91 107 ALA A O 1
ATOM 856 N N . ALA A 1 108 ? 17.937 6.622 11.191 1.00 48.28 108 ALA A N 1
ATOM 857 C CA . ALA A 1 108 ? 16.781 5.735 11.209 1.00 48.28 108 ALA A CA 1
ATOM 858 C C . ALA A 1 108 ? 16.423 5.561 12.678 1.00 48.28 108 ALA A C 1
ATOM 860 O O . ALA A 1 108 ? 17.035 4.744 13.365 1.00 48.28 108 ALA A O 1
ATOM 861 N N . GLU A 1 109 ? 15.464 6.341 13.161 1.00 48.59 109 GLU A N 1
ATOM 862 C CA . GLU A 1 109 ? 14.761 6.028 14.392 1.00 48.59 109 GLU A CA 1
ATOM 863 C C . GLU A 1 109 ? 13.876 4.826 14.086 1.00 48.59 109 GLU A C 1
ATOM 865 O O . GLU A 1 109 ? 12.683 4.924 13.814 1.00 48.59 109 GLU A O 1
ATOM 870 N N . ARG A 1 110 ? 14.512 3.653 14.046 1.00 49.88 110 ARG A N 1
ATOM 871 C CA . ARG A 1 110 ? 13.796 2.397 14.157 1.00 49.88 110 ARG A CA 1
ATOM 872 C C . ARG A 1 110 ? 13.180 2.457 15.546 1.00 49.88 110 ARG A C 1
ATOM 874 O O . ARG A 1 110 ? 13.918 2.356 16.528 1.00 49.88 110 ARG A O 1
ATOM 881 N N . GLU A 1 111 ? 11.880 2.743 15.618 1.00 54.53 111 GLU A N 1
ATOM 882 C CA . GLU A 1 111 ? 11.205 2.844 16.907 1.00 54.53 111 GLU A CA 1
ATOM 883 C C . GLU A 1 111 ? 11.518 1.565 17.690 1.00 54.53 111 GLU A C 1
ATOM 885 O O . GLU A 1 111 ? 11.432 0.467 17.115 1.00 54.53 111 GLU A O 1
ATOM 890 N N . PRO A 1 112 ? 11.975 1.673 18.954 1.00 48.62 112 PRO A N 1
ATOM 891 C CA . PRO A 1 112 ? 12.154 0.492 19.776 1.00 48.62 112 PRO A CA 1
ATOM 892 C C . PRO A 1 112 ? 10.824 -0.245 19.736 1.00 48.62 112 PRO A C 1
ATOM 894 O O . PRO A 1 112 ? 9.786 0.381 19.928 1.00 48.62 112 PRO A O 1
ATOM 897 N N . GLY A 1 113 ? 10.864 -1.532 19.384 1.00 51.38 113 GLY A N 1
ATOM 898 C CA . GLY A 1 113 ? 9.682 -2.370 19.229 1.00 51.38 113 GLY A CA 1
ATOM 899 C C . GLY A 1 113 ? 8.947 -2.497 20.555 1.00 51.38 113 GLY A C 1
ATOM 900 O O . GLY A 1 113 ? 9.076 -3.500 21.252 1.00 51.38 113 GLY A O 1
ATOM 901 N N . GLU A 1 114 ? 8.217 -1.454 20.929 1.00 50.41 114 GLU A N 1
ATOM 902 C CA . GLU A 1 114 ? 7.228 -1.503 21.973 1.00 50.41 114 GLU A CA 1
ATOM 903 C C . GLU A 1 114 ? 6.170 -2.467 21.457 1.00 50.41 114 GLU A C 1
ATOM 905 O O . GLU A 1 114 ? 5.722 -2.372 20.311 1.00 50.41 114 GLU A O 1
ATOM 910 N N . VAL A 1 115 ? 5.868 -3.478 22.264 1.00 51.66 115 VAL A N 1
ATOM 911 C CA . VAL A 1 115 ? 4.948 -4.554 21.907 1.00 51.66 115 VAL A CA 1
ATOM 912 C C . VAL A 1 115 ? 3.537 -3.969 21.890 1.00 51.66 115 VAL A C 1
ATOM 914 O O . VAL A 1 115 ? 2.758 -4.129 22.824 1.00 51.66 115 VAL A O 1
ATOM 917 N N . VAL A 1 116 ? 3.223 -3.215 20.842 1.00 57.59 116 VAL A N 1
ATOM 918 C CA . VAL A 1 116 ? 1.862 -2.835 20.505 1.00 57.59 116 VAL A CA 1
ATOM 919 C C . VAL A 1 116 ? 1.243 -4.080 19.890 1.00 57.59 116 VAL A C 1
ATOM 921 O O . VAL A 1 116 ? 1.724 -4.569 18.866 1.00 57.59 116 VAL A O 1
ATOM 924 N N . ASP A 1 117 ? 0.206 -4.618 20.536 1.00 74.44 117 ASP A N 1
ATOM 925 C CA . ASP A 1 117 ? -0.590 -5.703 19.965 1.00 74.44 117 ASP A CA 1
ATOM 926 C C . ASP A 1 117 ? -0.961 -5.343 18.525 1.00 74.44 117 ASP A C 1
ATOM 928 O O . ASP A 1 117 ? -1.551 -4.289 18.266 1.00 74.44 117 ASP A O 1
ATOM 932 N N . SER A 1 118 ? -0.578 -6.207 17.585 1.00 82.88 118 SER A N 1
ATOM 933 C CA . SER A 1 118 ? -0.767 -5.936 16.166 1.00 82.88 118 SER A CA 1
ATOM 934 C C . SER A 1 118 ? -2.247 -5.703 15.867 1.00 82.88 118 SER A C 1
ATOM 936 O O . SER A 1 118 ? -3.104 -6.535 16.176 1.00 82.88 118 SER A O 1
ATOM 938 N N . LEU A 1 119 ? -2.553 -4.567 15.239 1.00 88.94 119 LEU A N 1
ATOM 939 C CA . LEU A 1 119 ? -3.916 -4.224 14.825 1.00 88.94 119 LEU A CA 1
ATOM 940 C C . LEU A 1 119 ? -4.345 -4.948 13.542 1.00 88.94 119 LEU A C 1
ATOM 942 O O . LEU A 1 119 ? -5.466 -4.753 13.078 1.00 88.94 119 LEU A O 1
ATOM 946 N N . VAL A 1 120 ? -3.485 -5.785 12.958 1.00 91.56 120 VAL A N 1
ATOM 947 C CA . VAL A 1 120 ? -3.784 -6.520 11.725 1.00 91.56 120 VAL A CA 1
ATOM 948 C C . VAL A 1 120 ? -5.027 -7.400 11.903 1.00 91.56 120 VAL A C 1
ATOM 950 O O . VAL A 1 120 ? -5.193 -8.100 12.899 1.00 91.56 120 VAL A O 1
ATOM 953 N N . GLY A 1 121 ? -5.931 -7.339 10.926 1.00 92.12 121 GLY A N 1
ATOM 954 C CA . GLY A 1 121 ? -7.230 -8.011 10.932 1.00 92.12 121 GLY A CA 1
ATOM 955 C C . GLY A 1 121 ? -8.329 -7.267 11.696 1.00 92.12 121 GLY A C 1
ATOM 956 O O . GLY A 1 121 ? -9.480 -7.706 11.677 1.00 92.12 121 GLY A O 1
ATOM 957 N N . LYS A 1 122 ? -8.027 -6.144 12.362 1.00 93.38 122 LYS A N 1
ATOM 958 C CA . LYS A 1 122 ? -9.051 -5.309 13.005 1.00 93.38 122 LYS A CA 1
ATOM 959 C C . LYS A 1 122 ? -9.796 -4.469 11.967 1.00 93.38 122 LYS A C 1
ATOM 961 O O . LYS A 1 122 ? -9.204 -3.951 11.019 1.00 93.38 122 LYS A O 1
ATOM 966 N N . GLN A 1 123 ? -11.101 -4.326 12.192 1.00 91.88 123 GLN A N 1
ATOM 967 C CA . GLN A 1 123 ? -11.955 -3.365 11.498 1.00 91.88 123 GLN A CA 1
ATOM 968 C C . GLN A 1 123 ? -11.677 -1.957 12.029 1.00 91.88 123 GLN A C 1
ATOM 970 O O . GLN A 1 123 ? -11.494 -1.771 13.234 1.00 91.88 123 GLN A O 1
ATOM 975 N N . VAL A 1 124 ? -11.655 -0.981 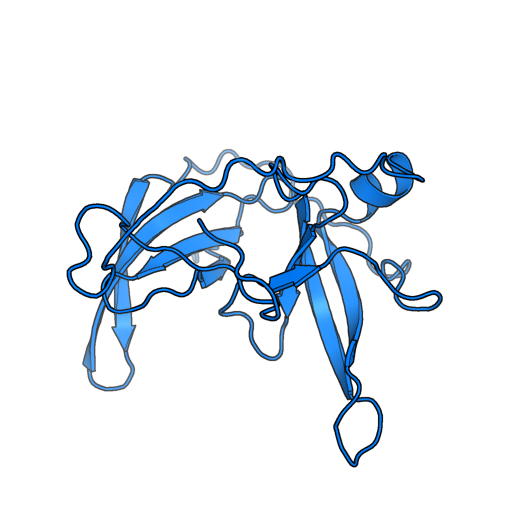11.131 1.00 90.44 124 VAL A N 1
ATOM 976 C CA . VAL A 1 124 ? -11.449 0.434 11.435 1.00 90.44 124 VAL A CA 1
ATOM 977 C C . VAL A 1 124 ? -12.573 1.256 10.826 1.00 90.44 124 VAL A C 1
ATOM 979 O O . VAL A 1 124 ? -13.030 0.982 9.720 1.00 90.44 124 VAL A O 1
ATOM 982 N N . GLU A 1 125 ? -13.000 2.284 11.553 1.00 89.94 125 GLU A N 1
ATOM 983 C CA . GLU A 1 125 ? -13.924 3.296 11.055 1.00 89.94 125 GLU A CA 1
ATOM 984 C C . GLU A 1 125 ? -13.227 4.655 11.070 1.00 89.94 125 GLU A C 1
ATOM 986 O O . GLU A 1 125 ? -12.673 5.067 12.089 1.00 89.94 125 GLU A O 1
A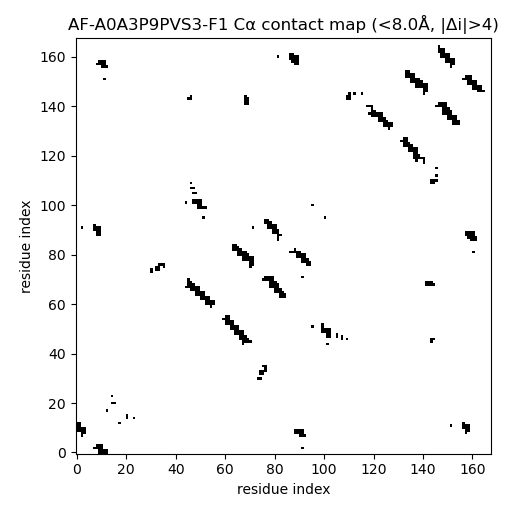TOM 991 N N . TYR A 1 126 ? -13.284 5.365 9.950 1.00 81.88 126 TYR A N 1
ATOM 992 C CA . TYR A 1 126 ? -12.828 6.743 9.836 1.00 81.88 126 TYR A CA 1
ATOM 993 C C . TYR A 1 126 ? -14.027 7.660 9.592 1.00 81.88 126 TYR A C 1
ATOM 995 O O . TYR A 1 126 ? -14.793 7.447 8.651 1.00 81.88 126 TYR A O 1
ATOM 1003 N N . ALA A 1 127 ? -14.201 8.675 10.437 1.00 82.62 127 ALA A N 1
ATOM 1004 C CA . ALA A 1 127 ? -15.196 9.715 10.211 1.00 82.62 127 ALA A CA 1
ATOM 1005 C C . ALA A 1 127 ? -14.650 10.713 9.181 1.00 82.62 127 ALA A C 1
ATOM 1007 O O . ALA A 1 127 ? -13.642 11.373 9.425 1.00 82.62 127 ALA A O 1
ATOM 1008 N N . LYS A 1 128 ? -15.308 10.797 8.026 1.00 79.25 128 LYS A N 1
ATOM 1009 C CA . LYS A 1 128 ? -15.053 11.813 7.006 1.00 79.25 128 LYS A CA 1
ATOM 1010 C C . LYS A 1 128 ? -15.568 13.168 7.513 1.00 79.25 128 LYS A C 1
ATOM 1012 O O . LYS A 1 128 ? -16.505 13.231 8.310 1.00 79.25 128 LYS A O 1
ATOM 1017 N N . GLU A 1 129 ? -14.969 14.259 7.041 1.00 77.62 129 GLU A N 1
ATOM 1018 C CA . GLU A 1 129 ? -15.357 15.627 7.435 1.00 77.62 129 GLU A CA 1
ATOM 1019 C C . GLU A 1 129 ? -16.809 15.974 7.065 1.00 77.62 129 GLU A C 1
ATOM 1021 O O . GLU A 1 129 ? -17.438 16.805 7.716 1.00 77.62 129 GLU A O 1
ATOM 1026 N N . ASP A 1 130 ? -17.367 15.297 6.059 1.00 80.38 130 ASP A N 1
ATOM 1027 C CA . ASP A 1 130 ? -18.765 15.416 5.631 1.00 80.38 130 ASP A CA 1
ATOM 1028 C C . ASP A 1 130 ? -19.765 14.699 6.565 1.00 80.38 130 ASP A C 1
ATOM 1030 O O . ASP A 1 130 ? -20.969 14.692 6.304 1.00 80.38 130 ASP A O 1
ATOM 1034 N N . GLY A 1 131 ? -19.286 14.097 7.659 1.00 76.00 131 GLY A N 1
ATOM 1035 C CA . GLY A 1 131 ? -20.086 13.316 8.603 1.00 76.00 131 GLY A CA 1
ATOM 1036 C C . GLY A 1 131 ? -20.323 11.867 8.170 1.00 76.00 131 GLY A C 1
ATOM 1037 O O . GLY A 1 131 ? -20.956 11.104 8.905 1.00 76.00 131 GLY A O 1
ATOM 1038 N N . GLY A 1 132 ? -19.808 11.459 7.008 1.00 80.81 132 GLY A N 1
ATOM 1039 C CA . GLY A 1 132 ? -19.800 10.073 6.568 1.00 80.81 132 GLY A CA 1
ATOM 1040 C C . GLY A 1 132 ? -18.839 9.217 7.391 1.00 80.81 132 GLY A C 1
ATOM 1041 O O . GLY A 1 132 ? -17.867 9.699 7.970 1.00 80.81 132 GLY A O 1
ATOM 1042 N N . LYS A 1 133 ? -19.080 7.907 7.425 1.00 87.19 133 LYS A N 1
ATOM 1043 C CA . LYS A 1 133 ? -18.138 6.936 7.989 1.00 87.19 133 LYS A CA 1
ATOM 1044 C C . LYS A 1 133 ? -17.560 6.074 6.883 1.00 87.19 133 LYS A C 1
ATOM 1046 O O . LYS A 1 133 ? -18.273 5.672 5.967 1.00 87.19 133 LYS A O 1
ATOM 1051 N N . ARG A 1 134 ? -16.271 5.781 6.991 1.00 89.69 134 ARG A N 1
ATOM 1052 C CA . ARG A 1 134 ? -15.538 4.887 6.104 1.00 89.69 134 ARG A CA 1
ATOM 1053 C C . ARG A 1 134 ? -15.090 3.668 6.890 1.00 89.69 134 ARG A C 1
ATOM 1055 O O . ARG A 1 134 ? -14.279 3.815 7.800 1.00 89.69 134 ARG A O 1
ATOM 1062 N N . SER A 1 135 ? -15.612 2.498 6.552 1.00 92.62 135 SER A N 1
ATOM 1063 C CA . SER A 1 135 ? -15.158 1.227 7.112 1.00 92.62 135 SER A CA 1
ATOM 1064 C C . SER A 1 135 ? -14.004 0.655 6.295 1.00 92.62 135 SER A C 1
ATOM 1066 O O . SER A 1 135 ? -13.890 0.880 5.084 1.00 92.62 135 SER A O 1
ATOM 1068 N N . GLY A 1 136 ? -13.116 -0.056 6.974 1.00 93.12 136 GLY A N 1
ATOM 1069 C CA . GLY A 1 136 ? -12.009 -0.760 6.353 1.00 93.12 136 GLY A CA 1
ATOM 1070 C C . GLY A 1 136 ? -11.338 -1.726 7.310 1.00 93.12 136 GLY A C 1
ATOM 1071 O O . GLY A 1 136 ? -11.713 -1.855 8.473 1.00 93.12 136 GLY A O 1
ATOM 1072 N N . MET A 1 137 ? -10.292 -2.380 6.827 1.00 94.44 137 MET A N 1
ATOM 1073 C CA . MET A 1 137 ? -9.530 -3.363 7.582 1.00 94.44 137 MET A CA 1
ATOM 1074 C C . MET A 1 137 ? -8.046 -3.022 7.582 1.00 94.44 137 MET A C 1
ATOM 1076 O O . MET A 1 137 ? -7.477 -2.652 6.552 1.00 94.44 137 MET A O 1
ATOM 1080 N N . VAL A 1 138 ? -7.399 -3.204 8.730 1.00 93.50 138 VAL A N 1
ATOM 1081 C CA . VAL A 1 138 ? -5.938 -3.192 8.824 1.00 93.50 138 VAL A CA 1
ATOM 1082 C C . VAL A 1 138 ? -5.405 -4.500 8.244 1.00 93.50 138 VAL A C 1
ATOM 1084 O O . VAL A 1 138 ? -5.685 -5.574 8.772 1.00 93.50 138 VAL A O 1
ATOM 1087 N N . ILE A 1 139 ? -4.632 -4.430 7.164 1.00 93.62 139 ILE A N 1
ATOM 1088 C CA . ILE A 1 139 ? -4.181 -5.616 6.418 1.00 93.62 139 ILE A CA 1
ATOM 1089 C C . ILE A 1 139 ? -2.696 -5.932 6.606 1.00 93.62 139 ILE A C 1
ATOM 1091 O O . ILE A 1 139 ? -2.273 -7.050 6.320 1.00 93.62 139 ILE A O 1
ATOM 1095 N N . HIS A 1 140 ? -1.892 -4.971 7.065 1.00 92.00 140 HIS A N 1
ATOM 1096 C CA . HIS A 1 140 ? -0.459 -5.171 7.271 1.00 92.00 140 HIS A CA 1
ATOM 1097 C C . HIS A 1 140 ? 0.107 -4.163 8.275 1.00 92.00 140 HIS A C 1
ATOM 1099 O O . HIS A 1 140 ? -0.388 -3.042 8.366 1.00 92.00 140 HIS A O 1
ATOM 1105 N N . GLN A 1 141 ? 1.156 -4.558 8.989 1.00 90.88 141 GLN A N 1
ATOM 1106 C CA . GLN A 1 141 ? 1.942 -3.700 9.874 1.00 90.88 141 GLN A CA 1
ATOM 1107 C C . GLN A 1 141 ? 3.356 -3.596 9.308 1.00 90.88 141 GLN A C 1
ATOM 1109 O O . GLN A 1 141 ? 3.942 -4.611 8.936 1.00 90.88 141 GLN A O 1
ATOM 1114 N N . VAL A 1 142 ? 3.899 -2.383 9.230 1.00 88.94 142 VAL A N 1
ATOM 1115 C CA . VAL A 1 142 ? 5.223 -2.146 8.649 1.00 88.94 142 VAL A CA 1
ATOM 1116 C C . VAL A 1 142 ? 6.310 -2.546 9.648 1.00 88.94 142 VAL A C 1
ATOM 1118 O O . VAL A 1 142 ? 6.450 -1.942 10.705 1.00 88.94 142 VAL A O 1
ATOM 1121 N N . GLU A 1 143 ? 7.127 -3.545 9.306 1.00 86.06 143 GLU A N 1
ATOM 1122 C CA . GLU A 1 143 ? 8.159 -4.082 10.212 1.00 86.06 143 GLU A CA 1
ATOM 1123 C C . GLU A 1 143 ? 9.215 -3.048 10.628 1.00 86.06 143 GLU A C 1
ATOM 1125 O O . GLU A 1 143 ? 9.730 -3.088 11.745 1.00 86.06 143 GLU A O 1
ATOM 1130 N N . ALA A 1 144 ? 9.567 -2.121 9.733 1.00 84.00 144 ALA A N 1
ATOM 1131 C CA . ALA A 1 144 ? 10.563 -1.091 10.024 1.00 84.00 144 ALA A CA 1
ATOM 1132 C C . ALA A 1 144 ? 10.022 0.062 10.880 1.00 84.00 144 ALA A C 1
ATOM 1134 O O . ALA A 1 144 ? 10.813 0.747 11.525 1.00 84.00 144 ALA A O 1
ATOM 1135 N N . LYS A 1 145 ? 8.697 0.252 10.900 1.00 86.69 145 LYS A N 1
ATOM 1136 C CA . LYS A 1 145 ? 8.006 1.260 11.705 1.00 86.69 145 LYS A CA 1
ATOM 1137 C C . LYS A 1 145 ? 6.673 0.677 12.204 1.00 86.69 145 LYS A C 1
ATOM 1139 O O . LYS A 1 145 ? 5.660 0.840 11.525 1.00 86.69 145 LYS A O 1
ATOM 1144 N N . PRO A 1 146 ? 6.662 -0.016 13.363 1.00 86.81 146 PRO A N 1
ATOM 1145 C CA . PRO A 1 146 ? 5.497 -0.764 13.856 1.00 86.81 146 PRO A CA 1
ATOM 1146 C C . PRO A 1 146 ? 4.241 0.073 14.130 1.00 86.81 146 PRO A C 1
ATOM 1148 O O . PRO A 1 146 ? 3.146 -0.484 14.220 1.00 86.81 146 PRO A O 1
ATOM 1151 N N . SER A 1 147 ? 4.385 1.391 14.265 1.00 85.62 147 SER A N 1
ATOM 1152 C CA . SER A 1 147 ? 3.292 2.362 14.357 1.00 85.62 147 SER A CA 1
ATOM 1153 C C . SER A 1 147 ? 2.567 2.583 13.021 1.00 85.62 147 SER A C 1
ATOM 1155 O O . SER A 1 147 ? 1.412 3.006 13.012 1.00 85.62 147 SER A O 1
ATOM 1157 N N . VAL A 1 148 ? 3.182 2.222 11.888 1.00 88.38 148 VAL A N 1
ATOM 1158 C CA . VAL A 1 148 ? 2.610 2.380 10.547 1.00 88.38 148 VAL A CA 1
ATOM 1159 C C . VAL A 1 148 ? 1.922 1.104 10.064 1.00 88.38 148 VAL A C 1
ATOM 1161 O O . VAL A 1 148 ? 2.473 0.001 10.105 1.00 88.38 148 VAL A O 1
ATOM 1164 N N . TYR A 1 149 ? 0.720 1.278 9.522 1.00 90.75 149 TYR A N 1
ATOM 1165 C CA . TYR A 1 149 ? -0.149 0.205 9.060 1.00 90.75 149 TYR A CA 1
ATOM 1166 C C . TYR A 1 149 ? -0.661 0.445 7.647 1.00 90.75 149 TYR A C 1
ATOM 1168 O O . TYR A 1 149 ? -0.875 1.583 7.223 1.00 90.75 149 TYR A O 1
ATOM 1176 N N . PHE A 1 150 ? -0.919 -0.656 6.939 1.00 93.06 150 PHE A N 1
ATOM 1177 C CA . PHE A 1 150 ? -1.681 -0.639 5.699 1.00 93.06 150 PHE A CA 1
ATOM 1178 C C . PHE A 1 150 ? -3.151 -0.906 5.989 1.00 93.06 150 PHE A C 1
ATOM 1180 O O . PHE A 1 150 ? -3.493 -1.896 6.639 1.00 93.06 150 PHE A O 1
ATOM 1187 N N . ILE A 1 151 ? -4.016 -0.047 5.464 1.00 92.88 151 ILE A N 1
ATOM 1188 C CA . ILE A 1 151 ? -5.464 -0.114 5.622 1.00 92.88 151 ILE A CA 1
ATOM 1189 C C . ILE A 1 151 ? -6.102 -0.245 4.242 1.00 92.88 151 ILE A C 1
ATOM 1191 O O . ILE A 1 151 ? -5.771 0.485 3.308 1.00 92.88 151 ILE A O 1
ATOM 1195 N N . LYS A 1 152 ? -7.033 -1.186 4.105 1.00 94.00 152 LYS A N 1
ATOM 1196 C CA . LYS A 1 152 ? -7.892 -1.322 2.930 1.00 94.00 152 LYS A CA 1
ATOM 1197 C C . LYS A 1 152 ? -9.300 -0.899 3.323 1.00 94.00 152 LYS A C 1
ATOM 1199 O O . LYS A 1 152 ? -9.936 -1.581 4.117 1.00 94.00 152 LYS A O 1
ATOM 1204 N N . PHE A 1 153 ? -9.770 0.217 2.776 1.00 92.81 153 PHE A N 1
ATOM 1205 C CA . PHE A 1 153 ? -11.155 0.655 2.947 1.00 92.81 153 PHE A CA 1
ATOM 1206 C C . PHE A 1 153 ? -12.089 -0.059 1.976 1.00 92.81 153 PHE A C 1
ATOM 1208 O O . PHE A 1 153 ? -11.683 -0.403 0.866 1.00 92.81 153 PHE A O 1
ATOM 1215 N N . ASP A 1 154 ? -13.336 -0.266 2.381 1.00 91.56 154 ASP A N 1
ATOM 1216 C CA . ASP A 1 154 ? -14.299 -1.066 1.616 1.00 91.56 154 ASP A CA 1
ATOM 1217 C C . ASP A 1 154 ? -14.755 -0.356 0.330 1.00 91.56 154 ASP A C 1
ATOM 1219 O O . ASP A 1 154 ? -14.989 -0.995 -0.692 1.00 91.56 154 ASP A O 1
ATOM 1223 N N . ASP A 1 155 ? -14.812 0.978 0.358 1.00 90.50 155 ASP A N 1
ATOM 1224 C CA . ASP A 1 155 ? -15.299 1.836 -0.732 1.00 90.50 155 ASP A CA 1
ATOM 1225 C C . ASP A 1 155 ? -14.240 2.172 -1.805 1.00 90.50 155 ASP A C 1
ATOM 1227 O O . ASP A 1 155 ? -14.533 2.910 -2.745 1.00 90.50 155 ASP A O 1
ATOM 1231 N N . ASP A 1 156 ? -13.009 1.662 -1.689 1.00 91.44 156 ASP A N 1
ATOM 1232 C CA . ASP A 1 156 ? -11.905 1.991 -2.599 1.00 91.44 156 ASP A CA 1
ATOM 1233 C C . ASP A 1 156 ? -10.939 0.818 -2.794 1.00 91.44 156 ASP A C 1
ATOM 1235 O O . ASP A 1 156 ? -10.850 -0.094 -1.979 1.00 91.44 156 ASP A O 1
ATOM 1239 N N . PHE A 1 157 ? -10.196 0.837 -3.892 1.00 91.62 157 PHE A N 1
ATOM 1240 C CA . PHE A 1 157 ? -9.213 -0.172 -4.272 1.00 91.62 157 PHE A CA 1
ATOM 1241 C C . PHE A 1 157 ? -7.770 0.220 -3.938 1.00 91.62 157 PHE A C 1
ATOM 1243 O O . PHE A 1 157 ? -6.870 -0.597 -4.118 1.00 91.62 157 PHE A O 1
ATOM 1250 N N . HIS A 1 158 ? -7.509 1.441 -3.470 1.00 91.06 158 HIS A N 1
ATOM 1251 C CA . HIS A 1 158 ? -6.169 1.827 -3.021 1.00 91.06 158 HIS A CA 1
ATOM 1252 C C . HIS A 1 158 ? -5.817 1.191 -1.671 1.00 91.06 158 HIS A C 1
ATOM 1254 O O . HIS A 1 158 ? -6.690 0.891 -0.853 1.00 91.06 158 HIS A O 1
ATOM 1260 N N . ILE A 1 159 ? -4.517 1.000 -1.437 1.00 92.06 159 ILE A N 1
ATOM 1261 C CA . ILE A 1 159 ? -3.986 0.635 -0.122 1.00 92.06 159 ILE A CA 1
ATOM 1262 C C . ILE A 1 159 ? -3.490 1.882 0.575 1.00 92.06 159 ILE A C 1
ATOM 1264 O O . ILE A 1 159 ? -2.651 2.604 0.032 1.00 92.06 159 ILE A O 1
ATOM 1268 N N . TYR A 1 160 ? -4.002 2.085 1.781 1.00 90.31 160 TYR A N 1
ATOM 1269 C CA . TYR A 1 160 ? -3.761 3.276 2.558 1.00 90.31 160 TYR A CA 1
ATOM 1270 C C . TYR A 1 160 ? -2.674 3.077 3.590 1.00 90.31 160 TYR A C 1
ATOM 1272 O O . TYR A 1 160 ? -2.619 2.018 4.201 1.00 90.31 160 TYR A O 1
ATOM 1280 N N . VAL A 1 161 ? -1.834 4.088 3.804 1.00 89.81 161 VAL A N 1
ATOM 1281 C CA . VAL A 1 161 ? -0.789 4.062 4.833 1.00 89.81 161 VAL A CA 1
ATOM 1282 C C . VAL A 1 161 ? -1.182 5.021 5.946 1.00 89.81 161 VAL A C 1
ATOM 1284 O O . VAL A 1 161 ? -1.440 6.192 5.692 1.00 89.81 161 VAL A O 1
ATOM 1287 N N . TYR A 1 162 ? -1.248 4.524 7.178 1.00 87.81 162 TYR A N 1
ATOM 1288 C CA . TYR A 1 162 ? -1.562 5.338 8.350 1.00 87.81 162 TYR A CA 1
ATOM 1289 C C . TYR A 1 162 ? -0.572 5.076 9.468 1.00 87.81 162 TYR A C 1
ATOM 1291 O O . TYR A 1 162 ? -0.239 3.927 9.748 1.00 87.81 162 TYR A O 1
ATOM 1299 N N . ASP A 1 163 ? -0.151 6.151 10.121 1.00 86.62 163 ASP A N 1
ATOM 1300 C CA . ASP A 1 163 ? 0.568 6.099 11.385 1.00 86.62 163 ASP A CA 1
ATOM 1301 C C . ASP A 1 163 ? -0.459 6.104 12.529 1.00 86.62 163 ASP A C 1
ATOM 1303 O O . ASP A 1 163 ? -1.173 7.088 12.736 1.00 86.62 163 ASP A O 1
ATOM 1307 N N . LEU A 1 164 ? -0.609 4.969 13.212 1.00 81.31 164 LEU A N 1
ATOM 1308 C CA . LEU A 1 164 ? -1.592 4.755 14.273 1.00 81.31 164 LEU A CA 1
ATOM 1309 C C . LEU A 1 164 ? -0.904 4.824 15.640 1.00 81.31 164 LEU A C 1
ATOM 1311 O O . LEU A 1 164 ? -0.820 3.834 16.369 1.00 81.31 164 LEU A O 1
ATOM 1315 N N . VAL A 1 165 ? -0.413 6.010 15.997 1.00 76.12 165 VAL A N 1
ATOM 1316 C CA . VAL A 1 165 ? 0.130 6.269 17.336 1.00 76.12 165 VAL A CA 1
ATOM 1317 C C . VAL A 1 165 ? -1.020 6.371 18.341 1.00 76.12 165 VAL A C 1
ATOM 1319 O O . VAL A 1 165 ? -1.975 7.126 18.140 1.00 76.12 165 VAL A O 1
ATOM 1322 N N . LYS A 1 166 ? -0.932 5.637 19.458 1.00 61.09 166 LYS A N 1
ATOM 1323 C CA . LYS A 1 166 ? -1.837 5.837 20.600 1.00 61.09 166 LYS A CA 1
ATOM 1324 C C . LYS A 1 166 ? -1.617 7.240 21.162 1.00 61.09 166 LYS A C 1
ATOM 1326 O O . LYS A 1 166 ? -0.607 7.505 21.805 1.00 61.09 166 LYS A O 1
ATOM 1331 N N . THR A 1 167 ? -2.582 8.126 20.967 1.00 53.53 167 THR A N 1
ATOM 1332 C CA . THR A 1 167 ? -2.678 9.351 21.762 1.00 53.53 167 THR A CA 1
ATOM 1333 C C . THR A 1 167 ? -3.256 8.972 23.125 1.00 53.53 167 THR A C 1
ATOM 1335 O O . THR A 1 167 ? -4.343 8.397 23.203 1.00 53.53 167 THR A O 1
ATOM 1338 N N . SER A 1 168 ? -2.459 9.178 24.178 1.00 39.31 168 SER A N 1
ATOM 1339 C CA . SER A 1 168 ? -2.843 8.959 25.582 1.00 39.31 168 SER A CA 1
ATOM 1340 C C . SER A 1 168 ? -3.451 10.218 26.181 1.00 39.31 168 SER A C 1
ATOM 1342 O O . SER A 1 168 ? -3.013 11.316 25.769 1.00 39.31 168 SER A O 1
#

pLDDT: mean 79.81, std 14.23, range [39.31, 96.19]

Organism: Poecilia reticulata (NCBI:txid8081)

Radius of gyration: 17.39 Å; Cα contacts (8 Å, |Δi|>4): 298; chains: 1; bounding box: 43×40×45 Å

Nearest PDB structures (foldseek):
  7cna-assembly1_D  TM=8.622E-01  e=1.730E-19  Homo sapiens
  4h75-assembly1_A  TM=8.726E-01  e=5.437E-19  Homo sapiens
  4mzh-assembly1_A  TM=9.183E-01  e=9.265E-18  Homo sapiens
  4mzg-assembly1_B  TM=8.850E-01  e=5.370E-18  Homo sapiens
  4mzg-assembly2_D  TM=8.783E-01  e=1.340E-16  Homo sapiens

Secondary structure (DSSP, 8-state):
-EE-TT--BEE---TTT-TT--S----SPPPP-PPPS-HHHHHHTTT-EEEEEEPPSSSPPEEEEEEEEEE-SSSTT-EEEEETTEEEEEEEES---TT--B-TTS---------PPP-TT-EEEEE-TTS-EEEEEEEEE-TT-TTEEEEEETT-SBPEEEE-----

Sequence (168 aa):
LIKYDGFDCVYGLELYADERVVGLEVLPDRVAQARVSDSLLAETMIGKAVEHMFETEDGPKEEWRGMVLARAPIMTTWFYITYEKDPVRVWIRSRFGSGSGPDENVAAEREPGEVVDSLVGKQVEYAKEDGGKRSGMVIHQVEAKPSVYFIKFDDDFHIYVYDLVKTS

InterPro domains:
  IPR003671 Spindlin/spermiogenesis-specific protein [PF02513] (46-88)
  IPR003671 Spindlin/spermiogenesis-specific protein [PF02513] (120-165)
  IPR003671 Spindlin/spermiogenesis-specific protein [PTHR10405] (1-168)
  IPR042567 Spindlin/spermiogenesis-specific domain superfamily [G3DSA:2.80.10.70] (1-94)
  IPR042567 Spindlin/spermiogenesis-specific domain superfamily [G3DSA:2.80.10.70] (99-168)

Solvent-accessible surface area (backbone atoms only — not comparable to full-atom values): 10178 Å² total; per-residue (Å²): 116,46,76,55,88,98,49,53,52,40,32,47,69,59,71,90,77,40,84,85,58,71,88,88,74,84,70,91,75,73,84,77,84,63,78,62,91,53,60,66,60,60,59,68,39,46,46,25,51,34,53,41,77,42,82,46,98,90,56,73,69,42,78,44,50,27,36,29,47,40,72,36,88,81,56,64,51,21,30,31,31,35,27,74,92,49,47,54,39,37,32,52,48,66,75,70,58,104,82,37,51,62,49,84,86,58,72,70,77,57,62,78,83,67,89,66,78,76,59,57,76,38,78,45,77,44,79,45,95,89,73,46,76,45,53,28,34,27,76,40,67,30,85,43,41,74,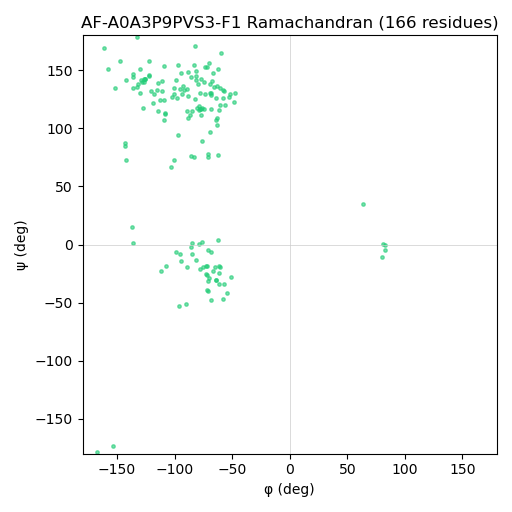51,29,31,33,33,40,38,76,93,49,45,56,30,26,46,44,78,64,70,86,83,127

Mean predicted aligned error: 8.98 Å